Protein AF-A0A6C0L0V9-F1 (afdb_monomer)

Mean predicted aligned error: 5.87 Å

Structure (mmCIF, N/CA/C/O backbone):
data_AF-A0A6C0L0V9-F1
#
_entry.id   AF-A0A6C0L0V9-F1
#
loop_
_atom_site.group_PDB
_atom_site.id
_atom_site.type_symbol
_atom_site.label_atom_id
_atom_site.label_alt_id
_atom_site.label_comp_id
_atom_site.label_asym_id
_atom_site.label_entity_id
_atom_site.label_seq_id
_atom_site.pdbx_PDB_ins_code
_atom_site.Cartn_x
_atom_site.Cartn_y
_atom_site.Cartn_z
_atom_site.occupancy
_atom_site.B_iso_or_equiv
_atom_site.auth_seq_id
_atom_site.auth_comp_id
_atom_site.auth_asym_id
_atom_site.auth_atom_id
_atom_site.pdbx_PDB_model_num
ATOM 1 N N . MET A 1 1 ? 9.693 -17.786 24.148 1.00 41.44 1 MET A N 1
ATOM 2 C CA . MET A 1 1 ? 8.301 -17.367 23.871 1.00 41.44 1 MET A CA 1
ATOM 3 C C . MET A 1 1 ? 7.994 -17.674 22.416 1.00 41.44 1 MET A C 1
ATOM 5 O O . MET A 1 1 ? 8.894 -17.530 21.600 1.00 41.44 1 MET A O 1
ATOM 9 N N . LYS A 1 2 ? 6.782 -18.143 22.099 1.00 29.47 2 LYS A N 1
ATOM 10 C CA . LYS A 1 2 ? 6.298 -18.237 20.714 1.00 29.47 2 LYS A CA 1
ATOM 11 C C . LYS A 1 2 ? 5.488 -16.976 20.431 1.00 29.47 2 LYS A C 1
ATOM 13 O O . LYS A 1 2 ? 4.457 -16.790 21.069 1.00 29.47 2 LYS A O 1
ATOM 18 N N . ASN A 1 3 ? 5.962 -16.148 19.508 1.00 42.59 3 ASN A N 1
ATOM 19 C CA . ASN A 1 3 ? 5.196 -15.027 18.977 1.00 42.59 3 ASN A CA 1
ATOM 20 C C . ASN A 1 3 ? 4.555 -15.515 17.680 1.00 42.59 3 ASN A C 1
ATOM 22 O O . ASN A 1 3 ? 5.266 -15.854 16.737 1.00 42.59 3 ASN A O 1
ATOM 26 N N . ASN A 1 4 ? 3.230 -15.620 17.667 1.00 42.66 4 ASN A N 1
ATOM 27 C CA . ASN A 1 4 ? 2.479 -15.904 16.452 1.00 42.66 4 ASN A CA 1
ATOM 28 C C . ASN A 1 4 ? 1.961 -14.559 15.937 1.00 42.66 4 ASN A C 1
ATOM 30 O O . ASN A 1 4 ? 1.259 -13.867 16.673 1.00 42.66 4 ASN A O 1
ATOM 34 N N . PHE A 1 5 ? 2.340 -14.192 14.716 1.00 45.75 5 PHE A N 1
ATOM 35 C CA . PHE A 1 5 ? 1.854 -12.996 14.034 1.00 45.75 5 PHE A CA 1
ATOM 36 C C . PHE A 1 5 ? 0.732 -13.408 13.087 1.00 45.75 5 PHE A C 1
ATOM 38 O O . PHE A 1 5 ? 0.890 -14.358 12.320 1.00 45.75 5 PHE A O 1
ATOM 45 N N . TYR A 1 6 ? -0.397 -12.715 13.177 1.00 46.47 6 TYR A N 1
ATOM 46 C CA . TYR A 1 6 ? -1.534 -12.890 12.286 1.00 46.47 6 TYR A CA 1
ATOM 47 C C . TYR A 1 6 ? -1.756 -11.550 11.599 1.00 46.47 6 TYR A C 1
ATOM 49 O O . TYR A 1 6 ? -1.976 -10.550 12.278 1.00 46.47 6 TYR A O 1
ATOM 57 N N . ASP A 1 7 ? -1.629 -11.545 10.279 1.00 58.44 7 ASP A N 1
ATOM 58 C CA . ASP A 1 7 ? -1.929 -10.394 9.439 1.00 58.44 7 ASP A CA 1
ATOM 59 C C . ASP A 1 7 ? -3.325 -10.622 8.853 1.00 58.44 7 ASP A C 1
ATOM 61 O O . ASP A 1 7 ? -3.561 -11.636 8.186 1.00 58.44 7 ASP A O 1
ATOM 65 N N . GLU A 1 8 ? -4.280 -9.759 9.193 1.00 63.03 8 GLU A N 1
ATOM 66 C CA . GLU A 1 8 ? -5.657 -9.893 8.724 1.00 63.03 8 GLU A CA 1
ATOM 67 C C . GLU A 1 8 ? -5.899 -8.904 7.591 1.00 63.03 8 GLU A C 1
ATOM 69 O O . GLU A 1 8 ? -6.060 -7.699 7.783 1.00 63.03 8 GLU A O 1
ATOM 74 N N . LYS A 1 9 ? -5.942 -9.460 6.382 1.00 84.12 9 LYS A N 1
ATOM 75 C CA . LYS A 1 9 ? -6.461 -8.788 5.197 1.00 84.12 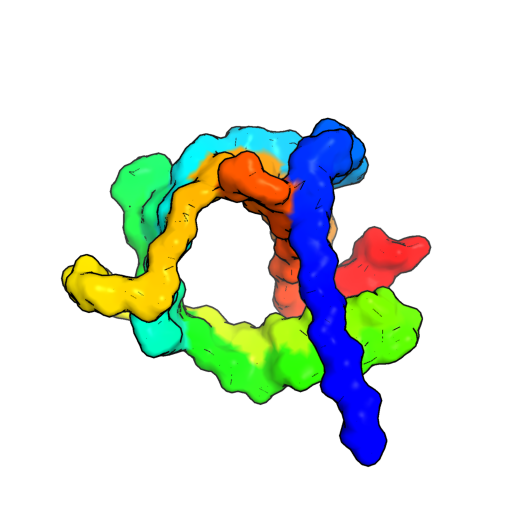9 LYS A CA 1
ATOM 76 C C . LYS A 1 9 ? -7.881 -8.284 5.470 1.00 84.12 9 LYS A C 1
ATOM 78 O O . LYS A 1 9 ? -8.729 -9.034 5.952 1.00 84.12 9 LYS A O 1
ATOM 83 N N . ILE A 1 10 ? -8.156 -7.030 5.123 1.00 90.25 10 ILE A N 1
ATOM 84 C CA . ILE A 1 10 ? -9.478 -6.437 5.329 1.00 90.25 10 ILE A CA 1
ATOM 85 C C . ILE A 1 10 ? -10.441 -7.007 4.282 1.00 90.25 10 ILE A C 1
ATOM 87 O O . ILE A 1 10 ? -10.126 -7.063 3.094 1.00 90.25 10 ILE A O 1
ATOM 91 N N . SER A 1 11 ? -11.635 -7.410 4.710 1.00 92.44 11 SER A N 1
ATOM 92 C CA . SER A 1 11 ? -12.667 -7.914 3.801 1.00 92.44 11 SER A CA 1
ATOM 93 C C . SER A 1 11 ? -13.232 -6.811 2.891 1.00 92.44 11 SER A C 1
ATOM 95 O O . SER A 1 11 ? -13.402 -5.661 3.302 1.00 92.44 11 SER A O 1
ATOM 97 N N . LEU A 1 12 ? -13.553 -7.178 1.645 1.00 93.88 12 LEU A N 1
ATOM 98 C CA . LEU A 1 12 ? -14.038 -6.267 0.598 1.00 93.88 12 LEU A CA 1
ATOM 99 C C . LEU A 1 12 ? -15.327 -5.517 0.983 1.00 93.88 12 LEU A C 1
ATOM 101 O O . LEU A 1 12 ? -15.541 -4.386 0.550 1.00 93.88 12 LEU A O 1
ATOM 105 N N . ASP A 1 13 ? -16.173 -6.104 1.831 1.00 95.19 13 ASP A N 1
ATOM 106 C CA . ASP A 1 13 ? -17.407 -5.480 2.328 1.00 95.19 13 ASP A CA 1
ATOM 107 C C . ASP A 1 13 ? -17.157 -4.230 3.193 1.00 95.19 13 ASP A C 1
ATOM 109 O O . ASP A 1 13 ? -18.046 -3.389 3.339 1.00 95.19 13 ASP A O 1
ATOM 113 N N . GLN A 1 14 ? -15.941 -4.051 3.719 1.00 95.50 14 GLN A N 1
ATOM 114 C CA . GLN A 1 14 ? -15.574 -2.873 4.508 1.00 95.50 14 GLN A CA 1
ATOM 115 C C . GLN A 1 14 ? -15.163 -1.664 3.658 1.00 95.50 14 GLN A C 1
ATOM 117 O O . GLN A 1 14 ? -14.931 -0.583 4.204 1.00 95.50 14 GLN A O 1
ATOM 122 N N . LYS A 1 15 ? -15.096 -1.801 2.331 1.00 96.06 15 LYS A N 1
ATOM 123 C CA . LYS A 1 15 ? -14.627 -0.752 1.416 1.00 96.06 15 LYS A CA 1
ATOM 124 C C . LYS A 1 15 ? -15.330 0.592 1.618 1.00 96.06 15 LYS A C 1
ATOM 126 O O . LYS A 1 15 ? -14.678 1.601 1.881 1.00 96.06 15 LYS A O 1
ATOM 131 N N . GLU A 1 16 ? -16.660 0.605 1.546 1.00 97.19 16 GLU A N 1
ATOM 132 C CA . GLU A 1 16 ? -17.450 1.844 1.626 1.00 97.19 16 GLU A CA 1
ATOM 133 C C . GLU A 1 16 ? -17.338 2.531 2.991 1.00 97.19 16 GLU A C 1
ATOM 135 O O . GLU A 1 16 ? -17.364 3.762 3.080 1.00 97.19 16 GLU A O 1
ATOM 140 N N . LYS A 1 17 ? -17.140 1.746 4.060 1.00 96.69 17 LYS A N 1
ATOM 141 C CA . LYS A 1 17 ? -16.872 2.273 5.402 1.00 96.69 17 LYS A CA 1
ATOM 142 C C . LYS A 1 17 ? -15.602 3.125 5.390 1.00 96.69 17 LYS A C 1
ATOM 144 O O . LYS A 1 17 ? -15.639 4.251 5.875 1.00 96.69 17 LYS A O 1
ATOM 149 N N . TYR A 1 18 ?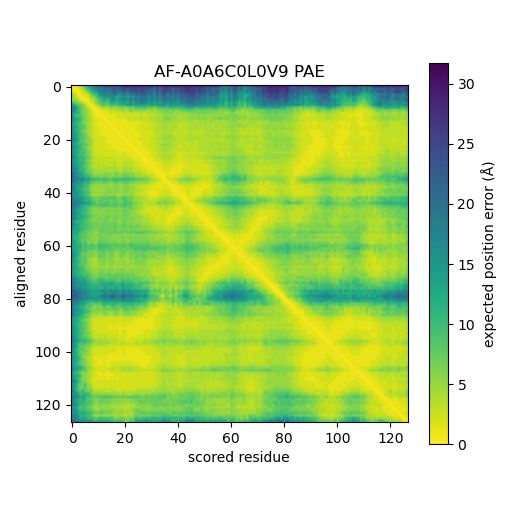 -14.506 2.619 4.824 1.00 95.75 18 TYR A N 1
ATOM 150 C CA . TYR A 1 18 ? -13.231 3.342 4.770 1.00 95.75 18 TYR A CA 1
ATOM 151 C C . TYR A 1 18 ? -13.260 4.536 3.815 1.00 95.75 18 TYR A C 1
ATOM 153 O O . TYR A 1 18 ? -12.761 5.606 4.168 1.00 95.75 18 TYR A O 1
ATOM 161 N N . ILE A 1 19 ? -13.890 4.384 2.644 1.00 97.56 19 ILE A N 1
ATOM 162 C CA . ILE A 1 19 ? -14.077 5.488 1.691 1.00 97.56 19 ILE A CA 1
ATOM 163 C C . ILE A 1 19 ? -14.809 6.648 2.363 1.00 97.56 19 ILE A C 1
ATOM 165 O O . ILE A 1 19 ? -14.361 7.790 2.274 1.00 97.56 19 ILE A O 1
ATOM 169 N N . THR A 1 20 ? -15.897 6.353 3.073 1.00 97.62 20 THR A N 1
ATOM 170 C CA . THR A 1 20 ? -16.693 7.374 3.759 1.00 97.62 20 THR A CA 1
ATOM 171 C C . THR A 1 20 ? -15.935 7.983 4.935 1.00 97.62 20 THR A C 1
ATOM 173 O O . THR A 1 20 ? -15.902 9.205 5.063 1.00 97.62 20 THR A O 1
ATOM 176 N N . LEU A 1 21 ? -15.305 7.151 5.773 1.00 95.81 21 LEU A N 1
ATOM 177 C CA . LEU A 1 21 ? -14.611 7.588 6.988 1.00 95.81 21 LEU A CA 1
ATOM 178 C C . LEU A 1 21 ? -13.490 8.593 6.691 1.00 95.81 21 LEU A C 1
ATOM 180 O O . LEU A 1 21 ? -13.353 9.577 7.412 1.00 95.81 21 LEU A O 1
ATOM 184 N N . TYR A 1 22 ? -12.721 8.363 5.626 1.00 96.19 22 TYR A N 1
ATOM 185 C CA . TYR A 1 22 ? -11.554 9.183 5.285 1.00 96.19 22 TYR A CA 1
ATOM 186 C C . TYR A 1 22 ? -11.753 10.065 4.045 1.00 96.19 22 TYR A C 1
ATOM 188 O O . TYR A 1 22 ? -10.809 10.706 3.581 1.00 96.19 22 TYR A O 1
ATOM 196 N N . GLY A 1 23 ? -12.965 10.106 3.481 1.00 97.31 23 GLY A N 1
ATOM 197 C CA . GLY A 1 23 ? -13.257 10.859 2.259 1.00 97.31 23 GLY A CA 1
ATOM 198 C C . GLY A 1 23 ? -12.369 10.449 1.078 1.00 97.31 23 GLY A C 1
ATOM 199 O O . GLY A 1 23 ? -11.888 11.311 0.341 1.00 97.31 23 GLY A O 1
ATOM 200 N N . LEU A 1 24 ? -12.092 9.149 0.931 1.00 97.94 24 LEU A N 1
ATOM 201 C CA . LEU A 1 24 ? -11.128 8.651 -0.053 1.00 97.94 24 LEU A CA 1
ATOM 202 C C . LEU A 1 24 ? -11.641 8.830 -1.481 1.00 97.94 24 LEU A C 1
ATOM 204 O O . LEU A 1 24 ? -12.798 8.552 -1.793 1.00 97.94 24 LEU A O 1
ATOM 208 N N . GLN A 1 25 ? -10.747 9.239 -2.377 1.00 97.94 25 GLN A N 1
ATOM 209 C CA . GLN A 1 25 ? -11.063 9.400 -3.792 1.00 97.94 25 GLN A CA 1
ATOM 210 C C . GLN A 1 25 ? -10.418 8.297 -4.616 1.00 97.94 25 GLN A C 1
ATOM 212 O O . GLN A 1 25 ? -9.238 8.005 -4.439 1.00 97.94 25 GLN A O 1
ATOM 217 N N . ASN A 1 26 ? -11.167 7.742 -5.568 1.00 96.75 26 ASN A N 1
ATOM 218 C CA . ASN A 1 26 ? -10.631 6.792 -6.538 1.00 96.75 26 ASN A CA 1
ATOM 219 C C . ASN A 1 26 ? -9.515 7.458 -7.369 1.00 96.75 26 ASN A C 1
ATOM 221 O O . ASN A 1 26 ? -9.713 8.527 -7.952 1.00 96.75 26 ASN A O 1
ATOM 225 N N . LYS A 1 27 ? -8.343 6.821 -7.407 1.00 95.50 27 LYS A N 1
ATOM 226 C CA . LYS A 1 27 ? -7.140 7.267 -8.123 1.00 95.50 27 LYS A CA 1
ATOM 227 C C . LYS A 1 27 ? -6.762 6.371 -9.311 1.00 95.50 27 LYS A C 1
ATOM 229 O O . LYS A 1 27 ? -5.690 6.545 -9.887 1.00 95.50 27 LYS A O 1
ATOM 234 N N . GLY A 1 28 ? -7.642 5.445 -9.679 1.00 95.06 28 GLY A N 1
ATOM 235 C CA . GLY A 1 28 ? -7.438 4.462 -10.736 1.00 95.06 28 GLY A CA 1
ATOM 236 C C . GLY A 1 28 ? -6.596 3.262 -10.304 1.00 95.06 28 GLY A C 1
ATOM 237 O O . GLY A 1 28 ? -6.201 3.120 -9.144 1.00 95.06 28 GLY A O 1
ATOM 238 N N . THR A 1 29 ? -6.342 2.391 -11.271 1.00 95.75 29 THR A N 1
ATOM 239 C CA . THR A 1 29 ? -5.503 1.210 -11.099 1.00 95.75 29 THR A CA 1
ATOM 240 C C . THR A 1 29 ? -4.040 1.608 -10.942 1.00 95.75 29 THR A C 1
ATOM 242 O O . THR A 1 29 ? -3.520 2.430 -11.708 1.00 95.75 29 THR A O 1
ATOM 245 N N . ILE A 1 30 ? -3.366 0.990 -9.978 1.00 95.50 30 ILE A N 1
ATOM 246 C CA . ILE A 1 30 ? -1.918 1.061 -9.818 1.00 95.50 30 ILE A CA 1
ATOM 247 C C . ILE A 1 30 ? -1.312 -0.330 -9.963 1.00 95.50 30 ILE A C 1
ATOM 249 O O . ILE A 1 30 ? -1.955 -1.336 -9.663 1.00 95.50 30 ILE A O 1
ATOM 253 N N . LYS A 1 31 ? -0.063 -0.368 -10.422 1.00 93.94 31 LYS A N 1
ATOM 254 C CA . LYS A 1 31 ? 0.766 -1.573 -10.387 1.00 93.94 31 LYS A CA 1
ATOM 255 C C . LYS A 1 31 ? 1.956 -1.339 -9.489 1.00 93.94 31 LYS A C 1
ATOM 257 O O . LYS A 1 31 ? 2.618 -0.305 -9.608 1.00 93.94 31 LYS A O 1
ATOM 262 N N . GLU A 1 32 ? 2.218 -2.303 -8.631 1.00 92.75 32 GLU A N 1
ATOM 263 C CA . GLU A 1 32 ? 3.295 -2.289 -7.658 1.00 92.75 32 GLU A CA 1
ATOM 264 C C . GLU A 1 32 ? 4.232 -3.457 -7.956 1.00 92.75 32 GLU A C 1
ATOM 266 O O . GLU A 1 32 ? 3.794 -4.588 -8.168 1.00 92.75 32 GLU A O 1
ATOM 271 N N . TYR A 1 33 ? 5.526 -3.159 -8.006 1.00 91.44 33 TYR A N 1
ATOM 272 C CA . TYR A 1 33 ? 6.579 -4.128 -8.269 1.00 91.44 33 TYR A CA 1
ATOM 273 C C . TYR A 1 33 ? 7.685 -3.956 -7.241 1.00 91.44 33 TYR A C 1
ATOM 275 O O . TYR A 1 33 ? 8.128 -2.829 -6.994 1.00 91.44 33 TYR A O 1
ATOM 283 N N . TRP A 1 34 ? 8.186 -5.067 -6.716 1.00 90.31 34 TRP A N 1
ATOM 284 C CA . TRP A 1 34 ? 9.382 -5.077 -5.881 1.00 90.31 34 TRP A CA 1
ATOM 285 C C . TRP A 1 34 ? 10.488 -5.896 -6.529 1.00 90.31 34 TRP A C 1
ATOM 287 O O . TRP A 1 34 ? 10.238 -6.975 -7.064 1.00 90.31 34 TRP A O 1
ATOM 297 N N . ILE A 1 35 ? 11.713 -5.376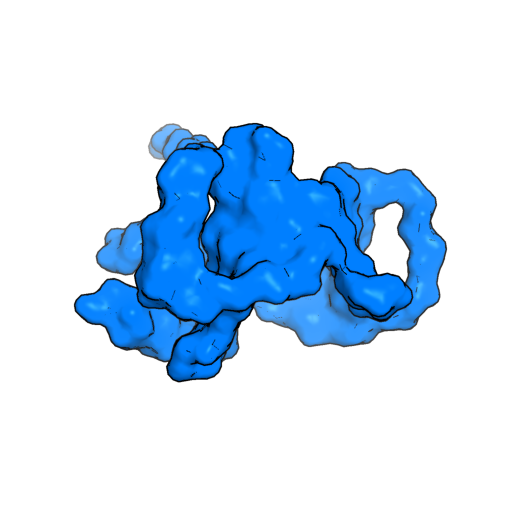 -6.475 1.00 88.44 35 ILE A N 1
ATOM 298 C CA . ILE A 1 35 ? 12.929 -6.125 -6.792 1.00 88.44 35 ILE A CA 1
ATOM 299 C C . ILE A 1 35 ? 14.055 -5.669 -5.862 1.00 88.44 35 ILE A C 1
ATOM 301 O O . ILE A 1 35 ? 14.493 -4.513 -5.903 1.00 88.44 35 ILE A O 1
ATOM 305 N N . ASN A 1 36 ? 14.535 -6.565 -5.002 1.00 84.69 36 ASN A N 1
ATOM 306 C CA . ASN A 1 36 ? 15.378 -6.213 -3.860 1.00 84.69 36 ASN A CA 1
ATOM 307 C C . ASN A 1 36 ? 14.751 -5.042 -3.065 1.00 84.69 36 ASN A C 1
ATOM 309 O O . ASN A 1 36 ? 13.586 -5.079 -2.687 1.00 84.69 36 ASN A O 1
ATOM 313 N N . ASN A 1 37 ? 15.508 -3.961 -2.879 1.00 87.00 37 ASN A N 1
ATOM 314 C CA . ASN A 1 37 ? 15.083 -2.756 -2.171 1.00 87.00 37 ASN A CA 1
ATOM 315 C C . ASN A 1 37 ? 14.484 -1.689 -3.103 1.00 87.00 37 ASN A C 1
ATOM 317 O O . ASN A 1 37 ? 14.331 -0.535 -2.702 1.00 87.00 37 ASN A O 1
ATOM 321 N N . VAL A 1 38 ? 14.199 -2.027 -4.364 1.00 88.50 38 VAL A N 1
ATOM 322 C CA . VAL A 1 38 ? 13.575 -1.098 -5.310 1.00 88.50 38 VAL A CA 1
ATOM 323 C C . VAL A 1 38 ? 12.081 -1.364 -5.373 1.00 88.50 38 VAL A C 1
ATOM 325 O O . VAL A 1 38 ? 11.646 -2.448 -5.759 1.00 88.50 38 VAL A O 1
ATOM 328 N N . PHE A 1 39 ? 11.316 -0.321 -5.086 1.00 91.31 39 PHE A N 1
ATOM 329 C CA . PHE A 1 39 ? 9.886 -0.258 -5.305 1.00 91.31 39 PHE A CA 1
ATOM 330 C C . PHE A 1 39 ? 9.580 0.527 -6.581 1.00 91.31 39 PHE A C 1
ATOM 332 O O . PHE A 1 39 ? 10.019 1.669 -6.750 1.00 91.31 39 PHE A O 1
ATOM 339 N N . LEU A 1 40 ? 8.824 -0.088 -7.486 1.00 90.69 40 LEU A N 1
ATOM 340 C CA . LEU A 1 40 ? 8.296 0.5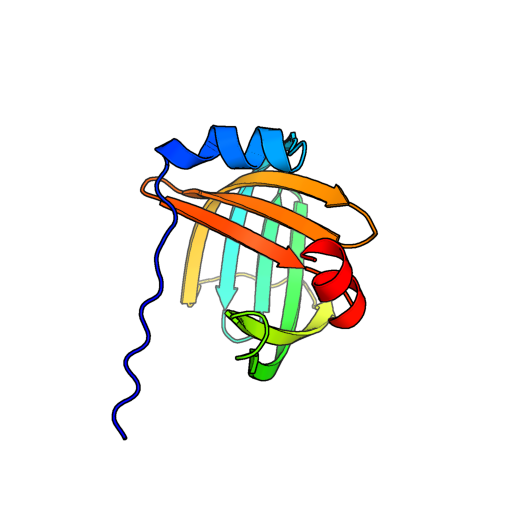58 -8.679 1.00 90.69 40 LEU A CA 1
ATOM 341 C C . LEU A 1 40 ? 6.778 0.661 -8.574 1.00 90.69 40 LEU A C 1
ATOM 343 O O . LEU A 1 40 ? 6.078 -0.343 -8.461 1.00 90.69 40 LEU A O 1
ATOM 347 N N . THR A 1 41 ? 6.270 1.882 -8.714 1.00 91.75 41 THR A N 1
ATOM 348 C CA . THR A 1 41 ? 4.838 2.139 -8.881 1.00 91.75 41 THR A CA 1
ATOM 349 C C . THR A 1 41 ? 4.553 2.629 -10.292 1.00 91.75 41 THR A C 1
ATOM 351 O O . THR A 1 41 ? 5.181 3.578 -10.777 1.00 91.75 41 THR A O 1
ATOM 354 N N . ILE A 1 42 ? 3.568 2.018 -10.949 1.00 91.06 42 ILE A N 1
ATOM 355 C CA . ILE A 1 42 ? 3.011 2.502 -12.212 1.00 91.06 42 ILE A CA 1
ATOM 356 C C . ILE A 1 42 ? 1.607 3.037 -11.957 1.00 91.06 42 ILE A C 1
ATOM 358 O O . ILE A 1 42 ? 0.717 2.290 -11.556 1.00 91.06 42 ILE A O 1
ATOM 362 N N . ARG A 1 43 ? 1.401 4.328 -12.224 1.00 89.75 43 ARG A N 1
ATOM 363 C CA . ARG A 1 43 ? 0.109 5.010 -12.072 1.00 89.75 43 ARG A CA 1
ATOM 364 C C . ARG A 1 43 ? -0.081 6.001 -13.210 1.00 89.75 43 ARG A C 1
ATOM 366 O O . ARG A 1 43 ? 0.809 6.802 -13.482 1.00 89.75 43 ARG A O 1
ATOM 373 N N . GLU A 1 44 ? -1.227 5.939 -13.889 1.00 87.94 44 GLU A N 1
ATOM 374 C CA . GLU A 1 44 ? -1.560 6.839 -15.011 1.00 87.94 44 GLU A CA 1
ATOM 375 C C . GLU A 1 44 ? -0.456 6.896 -16.095 1.00 87.94 44 GLU A C 1
ATOM 377 O O . GLU A 1 44 ? -0.133 7.948 -16.643 1.00 87.94 44 GLU A O 1
ATOM 382 N N . GLY A 1 45 ? 0.195 5.758 -16.365 1.00 84.25 45 GLY A N 1
ATOM 383 C CA . GLY A 1 45 ? 1.305 5.658 -17.321 1.00 84.25 45 GLY A CA 1
ATOM 384 C C . GLY A 1 45 ? 2.644 6.233 -16.837 1.00 84.25 45 GLY A C 1
ATOM 385 O O . GLY A 1 45 ? 3.656 6.061 -17.518 1.00 84.25 45 GLY A O 1
ATOM 386 N N . LYS A 1 46 ? 2.692 6.865 -15.658 1.00 88.62 46 LYS A N 1
ATOM 387 C CA . LYS A 1 46 ? 3.935 7.300 -15.012 1.00 88.62 46 LYS A CA 1
ATOM 388 C C . LYS A 1 46 ? 4.542 6.147 -14.229 1.00 88.62 46 LYS A C 1
ATOM 390 O O . LYS A 1 46 ? 3.828 5.405 -13.561 1.00 88.62 46 LYS A O 1
ATOM 395 N N . ARG A 1 47 ? 5.865 6.027 -14.308 1.00 89.94 47 ARG A N 1
ATOM 396 C CA . ARG A 1 47 ? 6.663 5.051 -13.562 1.00 89.94 47 ARG A CA 1
ATOM 397 C C . ARG A 1 47 ? 7.491 5.796 -12.527 1.00 89.94 47 ARG A C 1
ATOM 399 O O . ARG A 1 47 ? 8.216 6.721 -12.892 1.00 89.94 47 ARG A O 1
ATOM 406 N N . ILE A 1 48 ? 7.363 5.407 -11.268 1.00 90.69 48 ILE A N 1
ATOM 407 C CA . ILE A 1 48 ? 8.100 5.980 -10.142 1.00 90.69 48 ILE A CA 1
ATOM 408 C C . ILE A 1 48 ? 8.995 4.880 -9.585 1.00 90.69 48 ILE A C 1
ATOM 410 O O . ILE A 1 48 ? 8.498 3.799 -9.294 1.00 90.69 48 ILE A O 1
ATOM 414 N N . PHE A 1 49 ? 10.293 5.158 -9.474 1.00 91.19 49 PHE A N 1
ATOM 415 C CA . PHE A 1 49 ? 11.299 4.215 -8.993 1.00 91.19 49 PHE A CA 1
ATOM 416 C C . PHE A 1 49 ? 11.904 4.743 -7.692 1.00 91.19 49 PHE A C 1
ATOM 418 O O . PHE A 1 49 ? 12.487 5.832 -7.662 1.00 91.19 49 PHE A O 1
ATOM 425 N N . GLU A 1 50 ? 11.759 3.966 -6.627 1.00 93.19 50 GLU A N 1
ATOM 426 C CA . GLU A 1 50 ? 12.173 4.328 -5.276 1.00 93.19 50 GLU A CA 1
ATOM 427 C C . GLU A 1 50 ? 13.069 3.237 -4.702 1.00 93.19 50 GLU A C 1
ATOM 429 O O . GLU A 1 50 ? 12.703 2.067 -4.697 1.00 93.19 50 GLU A O 1
ATOM 434 N N . TYR A 1 51 ? 14.236 3.612 -4.186 1.00 92.38 51 TYR A N 1
ATOM 435 C CA . TYR A 1 51 ? 15.011 2.747 -3.308 1.00 92.38 51 TYR A CA 1
ATOM 436 C C . TYR A 1 51 ? 14.519 2.948 -1.877 1.00 92.38 51 TYR A C 1
ATOM 438 O O . TYR A 1 51 ? 14.511 4.082 -1.385 1.00 92.38 51 TYR A O 1
ATOM 446 N N . ARG A 1 52 ? 14.110 1.860 -1.228 1.00 91.94 52 ARG A N 1
ATOM 447 C CA . ARG A 1 52 ? 13.606 1.850 0.144 1.00 91.94 52 ARG A CA 1
ATOM 448 C C . ARG A 1 52 ? 14.567 1.081 1.036 1.00 91.94 52 ARG A C 1
ATOM 450 O O . ARG A 1 52 ? 14.897 -0.068 0.759 1.00 91.94 52 ARG A O 1
ATOM 457 N N . ILE A 1 53 ? 15.062 1.742 2.076 1.00 91.81 53 ILE A N 1
ATOM 458 C CA . ILE A 1 53 ? 15.975 1.141 3.050 1.00 91.81 53 ILE A CA 1
ATOM 459 C C . ILE A 1 53 ? 15.255 1.076 4.382 1.00 91.81 53 ILE A C 1
ATOM 461 O O . ILE A 1 53 ? 14.959 2.114 4.974 1.00 91.81 53 ILE A O 1
ATOM 465 N N . ASP A 1 54 ? 15.007 -0.143 4.844 1.00 90.69 54 ASP A N 1
ATOM 466 C CA . ASP A 1 54 ? 14.435 -0.382 6.160 1.00 90.69 54 ASP A CA 1
ATOM 467 C C . ASP A 1 54 ? 15.373 0.143 7.246 1.00 90.69 54 ASP A C 1
ATOM 469 O O . ASP A 1 54 ? 16.574 -0.145 7.253 1.00 90.69 54 ASP A O 1
ATOM 473 N N . LYS A 1 55 ? 14.808 0.913 8.174 1.00 92.50 55 LYS A N 1
ATOM 474 C CA . LYS A 1 55 ? 15.491 1.347 9.391 1.00 92.50 55 LYS A CA 1
ATOM 475 C C . LYS A 1 55 ? 15.113 0.458 10.556 1.00 92.50 55 LYS A C 1
ATOM 477 O O . LYS A 1 55 ? 15.981 -0.146 11.179 1.00 92.50 55 LYS A O 1
ATOM 482 N N . GLU A 1 56 ? 13.818 0.394 10.842 1.00 92.38 56 GLU A N 1
ATOM 483 C CA . GLU A 1 56 ? 13.294 -0.316 11.998 1.00 92.38 56 GLU A CA 1
ATOM 484 C C . GLU A 1 56 ? 11.870 -0.806 11.733 1.00 92.38 56 GLU A C 1
ATOM 486 O O . GLU A 1 56 ? 11.080 -0.151 11.052 1.00 92.38 56 GLU A O 1
ATOM 491 N N . VAL A 1 57 ? 11.541 -1.968 12.294 1.00 91.50 57 VAL A N 1
ATOM 492 C CA . VAL A 1 57 ? 10.178 -2.498 12.343 1.00 91.50 57 VAL A CA 1
ATOM 493 C C . VAL A 1 57 ? 9.890 -2.875 13.785 1.00 91.50 57 VAL A C 1
ATOM 495 O O . VAL A 1 57 ? 10.581 -3.720 14.359 1.00 91.50 57 VAL A O 1
ATOM 498 N N . TYR A 1 58 ? 8.874 -2.260 14.379 1.00 90.00 58 TYR A N 1
ATOM 499 C CA . TYR A 1 58 ? 8.502 -2.515 15.766 1.00 90.00 58 TYR A CA 1
ATOM 500 C C . TYR A 1 58 ? 6.995 -2.433 15.973 1.00 90.00 58 TYR A C 1
ATOM 502 O O . TYR A 1 58 ? 6.266 -1.753 15.256 1.00 90.00 58 TYR A O 1
ATOM 510 N N . TYR A 1 59 ? 6.519 -3.147 16.989 1.00 87.25 59 TYR A N 1
ATOM 511 C CA . TYR A 1 59 ? 5.128 -3.089 17.413 1.00 87.25 59 TYR A CA 1
ATOM 512 C C . TYR A 1 59 ? 4.983 -2.093 18.565 1.00 87.25 59 TYR A C 1
ATOM 514 O O . TYR A 1 59 ? 5.541 -2.307 19.644 1.00 87.25 59 TYR A O 1
ATOM 522 N N . ASN A 1 60 ? 4.219 -1.022 18.352 1.00 83.25 60 ASN A N 1
ATOM 523 C CA . ASN A 1 60 ? 3.816 -0.121 19.422 1.00 83.25 60 ASN A CA 1
ATOM 524 C C . ASN A 1 60 ? 2.621 -0.745 20.154 1.00 83.25 60 ASN A C 1
ATOM 526 O O . ASN A 1 60 ? 1.490 -0.751 19.670 1.00 83.25 60 ASN A O 1
ATOM 530 N N . SER A 1 61 ? 2.888 -1.276 21.347 1.00 83.19 61 SER A N 1
ATOM 531 C CA . SER A 1 61 ? 1.883 -1.956 22.162 1.00 83.19 61 SER A CA 1
ATOM 532 C C . SER A 1 61 ? 0.846 -1.029 22.796 1.00 83.19 61 SER A C 1
ATOM 534 O O . SER A 1 61 ? -0.174 -1.534 23.249 1.00 83.19 61 SER A O 1
ATOM 536 N N . GLN A 1 62 ? 1.114 0.278 22.902 1.00 82.19 62 GLN A N 1
ATOM 537 C CA . GLN A 1 62 ? 0.157 1.240 23.464 1.00 82.19 62 GLN A CA 1
ATOM 538 C C . GLN A 1 62 ? -0.950 1.547 22.456 1.00 82.19 62 GLN A C 1
ATOM 540 O O . GLN A 1 62 ? -2.123 1.526 22.817 1.00 82.19 62 GLN A O 1
ATOM 545 N N . ASP A 1 63 ? -0.565 1.740 21.195 1.00 77.38 63 ASP A N 1
ATOM 546 C CA . ASP A 1 63 ? -1.486 2.093 20.109 1.00 77.38 63 ASP A CA 1
ATOM 547 C C . ASP A 1 63 ? -1.937 0.871 19.285 1.00 77.38 63 ASP A C 1
ATOM 549 O O . ASP A 1 63 ? -2.758 0.988 18.382 1.00 77.38 63 ASP A O 1
ATOM 553 N N . HIS A 1 64 ? -1.415 -0.319 19.602 1.00 81.50 64 HIS A N 1
ATOM 554 C CA . HIS A 1 64 ? -1.677 -1.583 18.907 1.00 81.50 64 HIS A CA 1
ATOM 555 C C . HIS A 1 64 ? -1.361 -1.573 17.401 1.00 81.50 64 HIS A C 1
ATOM 557 O O . HIS A 1 64 ? -2.033 -2.239 16.614 1.00 81.50 64 HIS A O 1
ATOM 563 N N . ILE A 1 65 ? -0.293 -0.880 17.006 1.00 82.94 65 ILE A N 1
ATOM 564 C CA . ILE A 1 65 ? 0.118 -0.712 15.604 1.00 82.94 65 ILE A CA 1
ATOM 565 C C . ILE A 1 65 ? 1.496 -1.320 15.334 1.00 82.94 65 ILE A C 1
ATOM 567 O O . ILE A 1 65 ? 2.401 -1.255 16.168 1.00 82.94 65 ILE A O 1
ATOM 571 N N . LEU A 1 66 ? 1.667 -1.888 14.140 1.00 86.81 66 LEU A N 1
ATOM 572 C CA . LEU A 1 66 ? 2.979 -2.225 13.597 1.00 86.81 66 LEU A CA 1
ATOM 573 C C . LEU A 1 66 ? 3.519 -1.001 12.852 1.00 86.81 66 LEU A C 1
ATOM 575 O O . LEU A 1 66 ? 2.883 -0.521 11.916 1.00 86.81 66 LEU A O 1
ATOM 579 N N . VAL A 1 67 ? 4.674 -0.498 13.275 1.00 88.56 67 VAL A N 1
ATOM 580 C CA . VAL A 1 67 ? 5.350 0.641 12.650 1.00 88.56 67 VAL A CA 1
ATOM 581 C C . VAL A 1 67 ? 6.523 0.120 11.834 1.00 88.56 67 VAL A C 1
ATOM 583 O O . VAL A 1 67 ? 7.337 -0.664 12.326 1.00 88.56 67 VAL A O 1
ATOM 586 N N . HIS A 1 68 ? 6.601 0.565 10.583 1.00 91.50 68 HIS A N 1
ATOM 587 C CA . HIS A 1 68 ? 7.708 0.288 9.677 1.00 91.50 68 HIS A CA 1
ATOM 588 C C . HIS A 1 68 ? 8.347 1.610 9.266 1.00 91.50 68 HIS A C 1
ATOM 590 O O . HIS A 1 68 ? 7.768 2.391 8.512 1.00 91.50 68 HIS A O 1
ATOM 596 N N . GLU A 1 69 ? 9.541 1.865 9.788 1.00 92.25 69 GLU A N 1
ATOM 597 C CA . GLU A 1 69 ? 10.336 3.040 9.460 1.00 92.25 69 GLU A CA 1
ATOM 598 C C . GLU A 1 69 ? 11.327 2.707 8.348 1.00 92.25 69 GLU A C 1
ATOM 600 O O . GLU A 1 69 ? 12.090 1.740 8.432 1.00 92.25 69 GLU A O 1
ATOM 605 N N . TYR A 1 70 ? 11.349 3.540 7.312 1.00 92.00 70 TYR A N 1
ATOM 606 C CA . TYR A 1 70 ? 12.239 3.377 6.172 1.00 92.00 70 TYR A CA 1
ATOM 607 C C . TYR A 1 70 ? 12.636 4.731 5.583 1.00 92.00 70 TYR A C 1
ATOM 609 O O . TYR A 1 70 ? 11.975 5.751 5.781 1.00 92.00 70 TYR A O 1
ATOM 617 N N . GLU A 1 71 ? 13.746 4.747 4.852 1.00 92.62 71 GLU A N 1
ATOM 618 C CA . GLU A 1 71 ? 14.150 5.880 4.021 1.00 92.62 71 GLU A CA 1
ATOM 619 C C . GLU A 1 71 ? 13.800 5.623 2.562 1.00 92.62 71 GLU A C 1
ATOM 621 O O . GLU A 1 71 ? 14.003 4.520 2.056 1.00 92.62 71 GLU A O 1
ATOM 626 N N . ILE A 1 72 ? 13.325 6.666 1.880 1.00 91.31 72 ILE A N 1
ATOM 627 C CA . ILE A 1 72 ? 13.083 6.657 0.437 1.00 91.31 72 ILE A CA 1
ATOM 628 C C . ILE A 1 72 ? 14.135 7.528 -0.244 1.00 91.31 72 ILE A C 1
ATOM 630 O O . ILE A 1 72 ? 14.372 8.669 0.153 1.00 91.31 72 ILE A O 1
ATOM 634 N N . SER A 1 73 ? 14.705 7.025 -1.334 1.00 92.75 73 SER A N 1
ATOM 635 C CA . SER A 1 73 ? 15.469 7.835 -2.284 1.00 92.75 73 SER A CA 1
ATOM 636 C C . SER A 1 73 ? 15.060 7.504 -3.717 1.00 92.75 73 SER A C 1
ATOM 638 O O . SER A 1 73 ? 14.703 6.368 -4.023 1.00 92.75 73 SER A O 1
ATOM 640 N N . GLN A 1 74 ? 15.082 8.493 -4.611 1.00 89.19 74 GLN A N 1
ATOM 641 C CA . GLN A 1 74 ? 14.824 8.233 -6.028 1.00 89.19 74 GLN A CA 1
ATOM 642 C C . GLN A 1 74 ? 15.988 7.464 -6.649 1.00 89.19 74 GLN A C 1
ATOM 644 O O . GLN A 1 74 ? 17.152 7.748 -6.357 1.00 89.19 74 GLN A O 1
ATOM 649 N N . CYS A 1 75 ? 15.682 6.532 -7.548 1.00 85.94 75 CYS A N 1
ATOM 650 C CA . CYS A 1 75 ? 16.698 5.809 -8.301 1.00 85.94 75 CYS A CA 1
ATOM 651 C C . CYS A 1 75 ? 16.475 5.909 -9.814 1.00 85.94 75 CYS A C 1
ATOM 653 O O . CYS A 1 75 ? 15.406 6.283 -10.301 1.00 85.94 75 CYS A O 1
ATOM 655 N N . ASN A 1 76 ? 17.537 5.619 -10.568 1.00 85.06 76 ASN A N 1
ATOM 656 C CA . ASN A 1 76 ? 17.477 5.644 -12.024 1.00 85.06 76 ASN A CA 1
ATOM 657 C C . ASN A 1 76 ? 16.524 4.550 -12.533 1.00 85.06 76 ASN A C 1
ATOM 659 O O . ASN A 1 76 ? 16.572 3.432 -12.017 1.00 85.06 76 ASN A O 1
ATOM 663 N N . PRO A 1 77 ? 15.721 4.821 -13.576 1.00 83.56 77 PRO A N 1
ATOM 664 C CA . PRO A 1 77 ? 14.907 3.794 -14.210 1.00 83.56 77 PRO A CA 1
ATOM 665 C C . PRO A 1 77 ? 15.768 2.634 -14.716 1.00 83.56 77 PRO A C 1
ATOM 667 O O . PRO A 1 77 ? 16.798 2.848 -15.357 1.00 83.56 77 PRO A O 1
ATOM 670 N N . PHE A 1 78 ? 15.312 1.406 -14.490 1.00 77.69 78 PHE A N 1
ATOM 671 C CA . PHE A 1 78 ? 15.902 0.206 -15.076 1.00 77.69 78 PHE A CA 1
ATOM 672 C C . PHE A 1 78 ? 14.812 -0.793 -15.463 1.00 77.69 78 PHE A C 1
ATOM 674 O O . PHE A 1 78 ? 13.640 -0.641 -15.108 1.00 77.69 78 PHE A O 1
ATOM 681 N N . ASN A 1 79 ? 15.193 -1.799 -16.246 1.00 75.31 79 ASN A N 1
ATOM 682 C CA . ASN A 1 79 ? 14.263 -2.827 -16.692 1.00 75.31 79 ASN A CA 1
ATOM 683 C C . ASN A 1 79 ? 13.958 -3.788 -15.542 1.00 75.31 79 ASN A C 1
ATOM 685 O O . ASN A 1 79 ? 14.850 -4.492 -15.076 1.00 75.31 79 ASN A O 1
ATOM 689 N N . PHE A 1 80 ? 12.692 -3.838 -15.133 1.00 75.06 80 PHE A N 1
ATOM 690 C CA . PHE A 1 80 ? 12.173 -4.877 -14.251 1.00 75.06 80 PHE A CA 1
ATOM 691 C C . PHE A 1 80 ? 11.970 -6.139 -15.086 1.00 75.06 80 PHE A C 1
ATOM 693 O O . PHE A 1 80 ? 11.021 -6.237 -15.863 1.00 75.06 80 PHE A O 1
ATOM 700 N N . TYR A 1 81 ? 12.916 -7.065 -14.981 1.00 75.50 81 TYR A N 1
ATOM 701 C CA . TYR A 1 81 ? 12.773 -8.423 -15.482 1.00 75.50 81 TYR A CA 1
ATOM 702 C C . TYR A 1 81 ? 12.661 -9.329 -14.261 1.00 75.50 81 TYR A C 1
ATOM 704 O O . TYR A 1 81 ? 13.554 -9.275 -13.423 1.00 75.50 81 TYR A O 1
ATOM 712 N N . ASP A 1 82 ? 11.585 -10.114 -14.179 1.00 79.25 82 ASP A N 1
ATOM 713 C CA . ASP A 1 82 ? 11.352 -11.084 -13.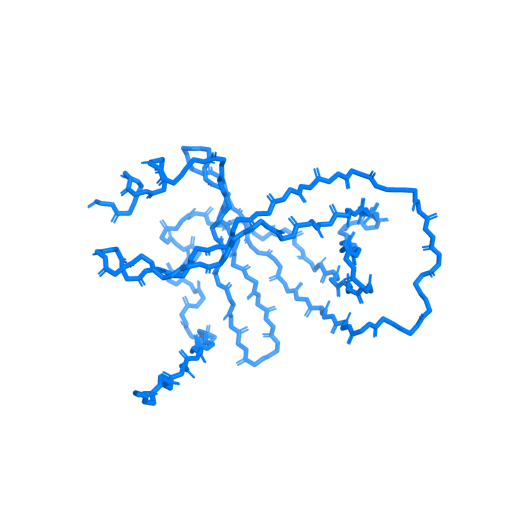098 1.00 79.25 82 ASP A CA 1
ATOM 714 C C . ASP A 1 82 ? 11.332 -10.441 -11.688 1.00 79.25 82 ASP A C 1
ATOM 716 O O . ASP A 1 82 ? 12.277 -10.601 -10.917 1.00 79.25 82 ASP A O 1
ATOM 720 N N . PRO A 1 83 ? 10.311 -9.616 -11.370 1.00 85.38 83 PRO A N 1
ATOM 721 C CA . PRO A 1 83 ? 10.206 -8.970 -10.063 1.00 85.38 83 PRO A CA 1
ATOM 722 C C . PRO A 1 83 ? 9.973 -10.000 -8.947 1.00 85.38 83 PRO A C 1
ATOM 724 O O . PRO A 1 83 ? 9.296 -11.004 -9.156 1.00 85.38 83 PRO A O 1
ATOM 727 N N . ASP A 1 84 ? 10.457 -9.706 -7.738 1.00 88.31 84 ASP A N 1
ATOM 728 C CA . ASP A 1 84 ? 10.228 -10.548 -6.555 1.00 88.31 84 ASP A CA 1
ATOM 729 C C . ASP A 1 84 ? 8.735 -10.619 -6.214 1.00 88.31 84 ASP A C 1
ATOM 731 O O . ASP A 1 84 ? 8.217 -11.662 -5.813 1.00 88.31 84 ASP A O 1
ATOM 735 N N . THR A 1 85 ? 8.034 -9.493 -6.383 1.00 87.94 85 THR A N 1
ATOM 736 C CA . THR A 1 85 ? 6.574 -9.430 -6.294 1.00 87.94 85 THR A CA 1
ATOM 737 C C . THR A 1 85 ? 6.001 -8.486 -7.345 1.00 87.94 85 THR A C 1
ATOM 739 O O . THR A 1 85 ? 6.602 -7.466 -7.692 1.0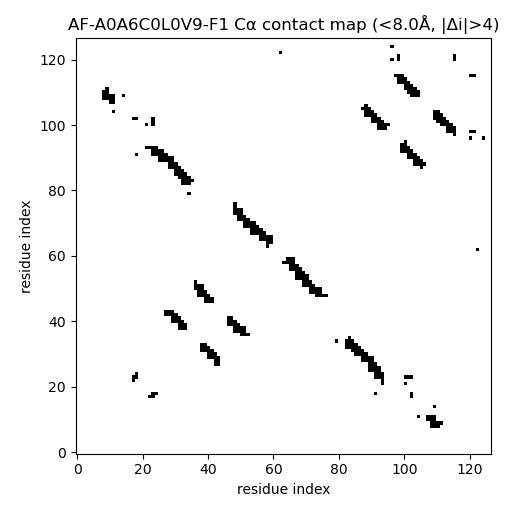0 87.94 85 THR A O 1
ATOM 742 N N . GLU A 1 86 ? 4.813 -8.830 -7.833 1.00 91.25 86 GLU A N 1
ATOM 743 C CA . GLU A 1 86 ? 3.988 -8.005 -8.710 1.00 91.25 86 GLU A CA 1
ATOM 744 C C . GLU A 1 86 ? 2.565 -7.995 -8.159 1.00 91.25 86 GLU A C 1
ATOM 746 O O . GLU A 1 86 ? 2.031 -9.025 -7.738 1.00 91.25 86 GLU A O 1
ATOM 751 N N . SER A 1 87 ? 1.943 -6.823 -8.135 1.00 91.56 87 SER A N 1
ATOM 752 C CA . SER A 1 87 ? 0.550 -6.680 -7.733 1.00 91.56 87 SER A CA 1
ATOM 753 C C . SER A 1 87 ? -0.130 -5.559 -8.511 1.00 91.56 87 SER A C 1
ATOM 755 O O . SER A 1 87 ? 0.482 -4.545 -8.846 1.00 91.56 87 SER A O 1
ATOM 757 N N . GLU A 1 88 ? -1.413 -5.745 -8.802 1.00 94.94 88 GLU A N 1
ATOM 758 C CA . GLU A 1 88 ? -2.287 -4.747 -9.414 1.00 94.94 88 GLU A CA 1
ATOM 759 C C . GLU A 1 88 ? -3.474 -4.529 -8.475 1.00 94.94 88 GLU A C 1
ATOM 761 O O . GLU A 1 88 ? -4.037 -5.492 -7.955 1.00 94.94 88 GLU A O 1
ATOM 766 N N . CYS A 1 89 ? -3.828 -3.273 -8.218 1.00 95.56 89 CYS A N 1
ATOM 767 C CA . CYS A 1 89 ? -4.952 -2.946 -7.348 1.00 95.56 89 CYS A CA 1
ATOM 768 C C . CYS A 1 89 ? -5.618 -1.631 -7.747 1.00 95.56 89 CYS A C 1
ATOM 770 O O . CYS A 1 89 ? -5.039 -0.773 -8.423 1.00 95.56 89 CYS A O 1
ATOM 772 N N . GLN A 1 90 ? -6.860 -1.465 -7.308 1.00 97.44 90 GLN A N 1
ATOM 773 C CA . GLN A 1 90 ? -7.585 -0.211 -7.410 1.00 97.44 90 GLN A CA 1
ATOM 774 C C . GLN A 1 90 ? -7.233 0.669 -6.200 1.00 97.44 90 GLN A C 1
ATOM 776 O O . GLN A 1 90 ? -7.444 0.280 -5.052 1.00 97.44 90 GLN A O 1
ATOM 781 N N . LEU A 1 91 ? -6.695 1.867 -6.451 1.00 96.88 91 LEU A N 1
ATOM 782 C CA . LEU A 1 91 ? -6.267 2.782 -5.392 1.00 96.88 91 LEU A CA 1
ATOM 783 C C . LEU A 1 91 ? -7.366 3.794 -5.051 1.00 96.88 91 LEU A C 1
ATOM 785 O O . LEU A 1 91 ? -7.926 4.448 -5.939 1.00 96.88 91 LEU A O 1
ATOM 789 N N . TYR A 1 92 ? -7.597 3.984 -3.756 1.00 97.56 92 TYR A N 1
ATOM 790 C CA . TYR A 1 92 ? -8.347 5.096 -3.185 1.00 97.56 92 TYR A CA 1
ATOM 791 C C . TYR A 1 92 ? -7.452 5.852 -2.206 1.00 97.56 92 TYR A C 1
ATOM 793 O O . TYR A 1 92 ? -6.759 5.242 -1.397 1.00 97.56 92 TYR A O 1
ATOM 801 N N . GLU A 1 93 ? -7.447 7.178 -2.278 1.00 97.50 93 GLU A N 1
ATOM 802 C CA . GLU A 1 93 ? -6.467 7.986 -1.552 1.00 97.50 93 GLU A CA 1
ATOM 803 C C . GLU A 1 93 ? -7.040 9.330 -1.117 1.00 97.50 93 GLU A C 1
ATOM 805 O O . GLU A 1 93 ? -7.785 9.974 -1.867 1.00 97.50 93 GLU A O 1
ATOM 810 N N . ASN A 1 94 ? -6.632 9.759 0.075 1.00 97.50 94 ASN A N 1
ATOM 811 C CA . ASN A 1 94 ? -6.771 11.124 0.560 1.00 97.50 94 ASN A CA 1
ATOM 812 C C . ASN A 1 94 ? -5.580 11.484 1.467 1.00 97.50 94 ASN A C 1
ATOM 814 O O . ASN A 1 94 ? -4.848 10.606 1.926 1.00 97.50 94 ASN A O 1
ATOM 818 N N . GLU A 1 95 ? -5.396 12.774 1.728 1.00 95.88 95 GLU A N 1
ATOM 819 C CA . GLU A 1 95 ? -4.432 13.276 2.704 1.00 95.88 95 GLU A CA 1
ATOM 820 C C . GLU A 1 95 ? -5.166 14.149 3.725 1.00 95.88 95 GLU A C 1
ATOM 822 O O . GLU A 1 95 ? -5.865 15.093 3.354 1.00 95.88 95 GLU A O 1
ATOM 827 N N . ILE A 1 96 ? -5.030 13.810 5.008 1.00 93.50 96 ILE A N 1
ATOM 828 C CA . ILE A 1 96 ? -5.647 14.528 6.129 1.00 93.50 96 ILE A CA 1
ATOM 829 C C . ILE A 1 96 ? -4.538 14.840 7.128 1.00 93.50 96 ILE A C 1
ATOM 831 O O . ILE A 1 96 ? -3.812 13.940 7.533 1.00 93.50 96 ILE A O 1
ATOM 835 N N . ASP A 1 97 ? -4.371 16.112 7.491 1.00 90.12 97 ASP A N 1
ATOM 836 C CA . ASP A 1 97 ? -3.371 16.561 8.470 1.00 90.12 97 ASP A CA 1
ATOM 837 C C . ASP A 1 97 ? -1.941 16.036 8.209 1.00 90.12 97 ASP A C 1
ATOM 839 O O . ASP A 1 97 ? -1.197 15.699 9.126 1.00 90.12 97 ASP A O 1
ATOM 843 N N . SER A 1 98 ? -1.524 16.011 6.935 1.00 90.50 98 SER A N 1
ATOM 844 C CA . SER A 1 98 ? -0.228 15.472 6.465 1.00 90.50 98 SER A CA 1
ATOM 845 C C . SER A 1 98 ? -0.044 13.956 6.643 1.00 90.50 98 SER A C 1
ATOM 847 O O . SER A 1 98 ? 1.080 13.452 6.562 1.00 90.50 98 SER A O 1
ATOM 849 N N . ILE A 1 99 ? -1.129 13.217 6.877 1.00 92.19 99 ILE A N 1
ATOM 850 C CA . ILE A 1 99 ? -1.158 11.755 6.856 1.00 92.19 99 ILE A CA 1
ATOM 851 C C . ILE A 1 99 ? -1.810 11.331 5.549 1.00 92.19 99 ILE A C 1
ATOM 853 O O . ILE A 1 99 ? -2.984 11.606 5.288 1.00 92.19 99 ILE A O 1
ATOM 857 N N . ARG A 1 100 ? -1.034 10.642 4.718 1.00 95.00 100 ARG A N 1
ATOM 858 C CA . ARG A 1 100 ? -1.532 10.031 3.492 1.00 95.00 100 ARG A CA 1
ATOM 859 C C . ARG A 1 100 ? -2.196 8.708 3.845 1.00 95.00 100 ARG A C 1
ATOM 861 O O . ARG A 1 100 ? -1.554 7.836 4.426 1.00 95.00 100 ARG A O 1
ATOM 868 N N . ILE A 1 101 ? -3.462 8.572 3.471 1.00 95.50 101 ILE A N 1
ATOM 869 C CA . ILE A 1 101 ? -4.283 7.391 3.733 1.00 95.50 101 ILE A CA 1
ATOM 870 C C . ILE A 1 101 ? -4.587 6.739 2.394 1.00 95.50 101 ILE A C 1
ATOM 872 O O . ILE A 1 101 ? -5.142 7.379 1.495 1.00 95.50 101 ILE A O 1
ATOM 876 N N . GLN A 1 102 ? -4.221 5.470 2.259 1.00 96.31 102 GLN A N 1
ATOM 877 C CA . GLN A 1 102 ? -4.428 4.700 1.042 1.00 96.31 102 GLN A CA 1
ATOM 878 C C . GLN A 1 102 ? -5.239 3.454 1.362 1.00 96.31 102 GLN A C 1
ATOM 880 O O . GLN A 1 102 ? -4.834 2.651 2.193 1.00 96.31 102 GLN A O 1
ATOM 885 N N . LEU A 1 103 ? -6.370 3.287 0.683 1.00 96.75 103 LEU A N 1
ATOM 886 C CA . LEU A 1 103 ? -7.090 2.022 0.631 1.00 96.75 103 LEU A CA 1
ATOM 887 C C . LEU A 1 103 ? -6.790 1.385 -0.726 1.00 96.75 103 LEU A C 1
ATOM 889 O O . LEU A 1 103 ? -7.117 1.960 -1.769 1.00 96.75 103 LEU A O 1
ATOM 893 N N . LYS A 1 104 ? -6.153 0.217 -0.710 1.00 96.19 104 LYS A N 1
ATOM 894 C CA . LYS A 1 104 ? -5.862 -0.571 -1.909 1.00 96.19 104 LYS A CA 1
ATOM 895 C C . LYS A 1 104 ? -6.837 -1.734 -1.968 1.00 96.19 104 LYS A C 1
ATOM 897 O O . LYS A 1 104 ? -6.949 -2.496 -1.012 1.00 96.19 104 LYS A O 1
ATOM 902 N N . GLU A 1 105 ? -7.550 -1.851 -3.076 1.00 96.75 105 GLU A N 1
ATOM 903 C CA . GLU A 1 105 ? -8.489 -2.939 -3.341 1.00 96.75 105 GLU A CA 1
ATOM 904 C C . GLU A 1 105 ? -7.868 -3.922 -4.333 1.00 96.75 105 GLU A C 1
ATOM 906 O O . GLU A 1 105 ? -7.633 -3.578 -5.494 1.00 96.75 105 GLU A O 1
ATOM 911 N N . TYR A 1 106 ? -7.595 -5.130 -3.846 1.00 94.75 106 TYR A N 1
ATOM 912 C CA . TYR A 1 106 ? -7.175 -6.293 -4.623 1.00 94.75 106 TYR A CA 1
ATOM 913 C C . TYR A 1 106 ? -8.387 -7.194 -4.898 1.00 94.75 106 TYR A C 1
ATOM 915 O O . TYR A 1 106 ? -9.474 -6.965 -4.368 1.00 94.75 106 TYR A O 1
ATOM 923 N N . ASP A 1 107 ? -8.195 -8.249 -5.691 1.00 93.19 107 ASP A N 1
ATOM 924 C CA . ASP A 1 107 ? -9.280 -9.152 -6.098 1.00 93.19 107 ASP A CA 1
ATOM 925 C C . ASP A 1 107 ? -10.010 -9.817 -4.917 1.00 93.19 107 ASP A C 1
ATOM 927 O O . ASP A 1 107 ? -11.220 -10.041 -4.982 1.00 93.19 107 ASP A O 1
ATOM 931 N N . ASP A 1 108 ? -9.290 -10.147 -3.840 1.00 93.19 108 ASP A N 1
ATOM 932 C CA . ASP A 1 108 ? -9.799 -10.922 -2.703 1.00 93.19 108 ASP A CA 1
ATOM 933 C C . ASP A 1 108 ? -9.763 -10.176 -1.355 1.00 93.19 108 ASP A C 1
ATOM 935 O O . ASP A 1 108 ? -10.275 -10.693 -0.361 1.00 93.19 108 ASP A O 1
ATOM 939 N N . TYR A 1 109 ? -9.183 -8.973 -1.292 1.00 94.62 109 TYR A N 1
ATOM 940 C CA . TYR A 1 109 ? -9.037 -8.216 -0.043 1.00 94.62 109 TYR A CA 1
ATOM 941 C C . TYR A 1 109 ? -8.752 -6.727 -0.244 1.00 94.62 109 TYR A C 1
ATOM 943 O O . TYR A 1 109 ? -8.399 -6.264 -1.326 1.00 94.62 109 TYR A O 1
ATOM 951 N N . LEU A 1 110 ? -8.843 -5.985 0.857 1.00 95.00 110 LEU A N 1
ATOM 952 C CA . LEU A 1 110 ? -8.390 -4.610 0.982 1.00 95.00 110 LEU A CA 1
ATOM 953 C C . LEU A 1 110 ? -7.152 -4.531 1.884 1.00 95.00 110 LEU A C 1
ATOM 955 O O . LEU A 1 110 ? -7.009 -5.299 2.842 1.00 95.00 110 LEU A O 1
ATOM 959 N N . THR A 1 111 ? -6.301 -3.542 1.636 1.00 93.94 111 THR A N 1
ATOM 960 C CA . THR A 1 111 ? -5.329 -3.050 2.623 1.00 93.94 111 THR A CA 1
ATOM 961 C C . THR A 1 111 ? -5.562 -1.575 2.878 1.00 93.94 111 THR A C 1
ATOM 963 O O . THR A 1 111 ? -5.983 -0.841 1.981 1.00 93.94 111 THR A O 1
ATOM 966 N N . ILE A 1 112 ? -5.294 -1.140 4.107 1.00 92.69 112 ILE A N 1
ATOM 967 C CA . ILE A 1 112 ? -5.254 0.274 4.458 1.00 92.69 112 ILE A CA 1
ATOM 968 C C . ILE A 1 112 ? -3.859 0.627 4.954 1.00 92.69 112 ILE A C 1
ATOM 970 O O . ILE A 1 112 ? -3.318 -0.027 5.842 1.00 92.69 112 ILE A O 1
ATOM 974 N N . GLU A 1 113 ? -3.275 1.652 4.355 1.00 92.06 113 GLU A N 1
ATOM 975 C CA . GLU A 1 113 ? -1.929 2.117 4.653 1.00 92.06 113 GLU A CA 1
ATOM 976 C C . GLU A 1 113 ? -1.986 3.584 5.073 1.00 92.06 113 GLU A C 1
ATOM 978 O O . GLU A 1 113 ? -2.651 4.409 4.439 1.00 92.06 113 GLU A O 1
ATOM 983 N N . TYR A 1 114 ? -1.261 3.902 6.143 1.00 92.25 114 TYR A N 1
ATOM 984 C CA . TYR A 1 114 ? -1.079 5.258 6.641 1.00 92.25 114 TYR A CA 1
ATOM 985 C C . TYR A 1 114 ? 0.395 5.614 6.507 1.00 92.25 114 TYR A C 1
ATOM 987 O O . TYR A 1 114 ? 1.258 4.910 7.025 1.00 92.25 114 TYR A O 1
ATOM 995 N N . SER A 1 115 ? 0.691 6.698 5.800 1.00 91.75 115 SER A N 1
ATOM 996 C CA . SER A 1 115 ? 2.056 7.176 5.591 1.00 91.75 115 SER A CA 1
ATOM 997 C C . SER A 1 115 ? 2.186 8.608 6.086 1.00 91.75 115 SER A C 1
ATOM 999 O O . SER A 1 115 ? 1.417 9.485 5.693 1.00 91.75 115 SER A O 1
ATOM 1001 N N . CYS A 1 116 ? 3.167 8.852 6.950 1.00 91.25 116 CYS A N 1
ATOM 1002 C CA . CYS A 1 116 ? 3.462 10.171 7.495 1.00 91.25 116 CYS A CA 1
ATOM 1003 C C . CYS A 1 116 ? 4.938 10.259 7.903 1.00 91.25 116 CYS A C 1
ATOM 1005 O O . CYS A 1 116 ? 5.614 9.245 8.054 1.00 91.25 116 CYS A O 1
ATOM 1007 N N . ASN A 1 117 ? 5.433 11.479 8.107 1.00 87.81 117 ASN A N 1
ATOM 1008 C CA . ASN A 1 117 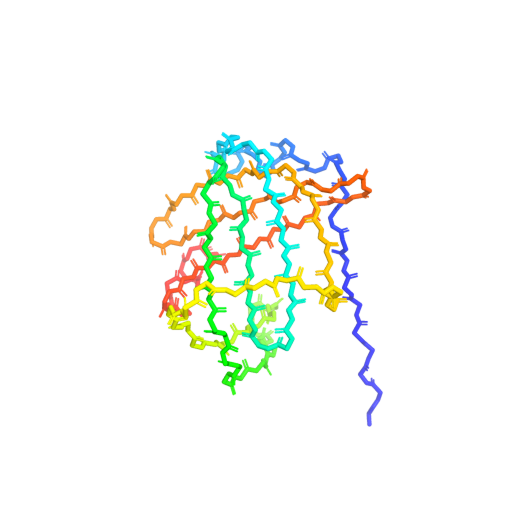? 6.825 11.717 8.508 1.00 87.81 117 ASN A CA 1
ATOM 1009 C C . ASN A 1 117 ? 7.0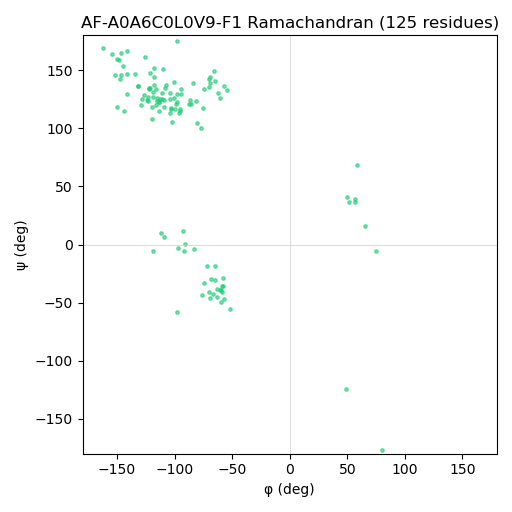20 11.757 10.036 1.00 87.81 117 ASN A C 1
ATOM 1011 O O . ASN A 1 117 ? 8.120 12.037 10.507 1.00 87.81 117 ASN A O 1
ATOM 1015 N N . SER A 1 118 ? 5.952 11.575 10.820 1.00 85.44 118 SER A N 1
ATOM 1016 C CA . SER A 1 118 ? 5.978 11.739 12.274 1.00 85.44 118 SER A CA 1
ATOM 1017 C C . SER A 1 118 ? 4.962 10.821 12.942 1.00 85.44 118 SER A C 1
ATOM 1019 O O . SER A 1 118 ? 3.758 10.979 12.741 1.00 85.44 118 SER A O 1
ATOM 1021 N N . LEU A 1 119 ? 5.450 9.910 13.789 1.00 83.25 119 LEU A N 1
ATOM 1022 C CA . LEU A 1 119 ? 4.591 9.031 14.582 1.00 83.25 119 LEU A CA 1
ATOM 1023 C C . LEU A 1 119 ? 3.664 9.832 15.510 1.00 83.25 119 LEU A C 1
ATOM 1025 O O . LEU A 1 119 ? 2.483 9.525 15.597 1.00 83.25 119 LEU A O 1
ATOM 1029 N N . ASP A 1 120 ? 4.153 10.920 16.111 1.00 84.81 120 ASP A N 1
ATOM 1030 C CA . ASP A 1 120 ? 3.336 11.804 16.954 1.00 84.81 120 ASP A CA 1
ATOM 1031 C C . ASP A 1 120 ? 2.140 12.404 16.201 1.00 84.81 120 ASP A C 1
ATOM 1033 O O . ASP A 1 120 ? 1.076 12.621 16.787 1.00 84.81 120 ASP A O 1
ATOM 1037 N N . ALA A 1 121 ? 2.308 12.713 14.910 1.00 83.38 121 ALA A N 1
ATOM 1038 C CA . ALA A 1 121 ? 1.212 13.194 14.075 1.00 83.38 121 ALA A CA 1
ATOM 1039 C C . ALA A 1 121 ? 0.167 12.090 13.865 1.00 83.38 121 ALA A C 1
ATOM 1041 O O . ALA A 1 121 ? -1.027 12.344 14.012 1.00 83.38 121 ALA A O 1
ATOM 1042 N N . PHE A 1 122 ? 0.615 10.859 13.609 1.00 86.50 122 PHE A N 1
ATOM 1043 C CA . PHE A 1 122 ? -0.264 9.700 13.475 1.00 86.50 122 PHE A CA 1
ATOM 1044 C C . PHE A 1 122 ? -1.028 9.378 14.764 1.00 86.50 122 PHE A C 1
ATOM 1046 O O . PHE A 1 122 ? -2.242 9.185 14.722 1.00 86.50 122 PHE A O 1
ATOM 1053 N N . THR A 1 123 ? -0.358 9.384 15.919 1.00 84.38 123 THR A N 1
ATOM 1054 C CA . THR A 1 123 ? -1.006 9.115 17.211 1.00 84.38 123 THR A CA 1
ATOM 1055 C C . THR A 1 123 ? -2.099 10.143 17.516 1.00 84.38 123 THR A C 1
ATOM 1057 O O . THR A 1 123 ? -3.168 9.764 17.976 1.00 84.38 123 THR A O 1
ATOM 1060 N N . LYS A 1 124 ? -1.888 11.429 17.195 1.00 84.12 124 LYS A N 1
ATOM 1061 C CA . LYS A 1 124 ? -2.916 12.482 17.351 1.00 84.12 124 LYS A CA 1
ATOM 1062 C C . LYS A 1 124 ? -4.095 12.345 16.392 1.00 84.12 124 LYS A C 1
ATOM 1064 O O . LYS A 1 124 ? -5.187 12.802 16.702 1.00 84.12 124 LYS A O 1
ATOM 1069 N N . PHE A 1 125 ? -3.863 11.790 15.211 1.00 84.19 125 PHE A N 1
ATOM 1070 C CA . PHE A 1 125 ? -4.919 11.558 14.232 1.00 84.19 125 PHE A CA 1
ATOM 1071 C C . PHE A 1 125 ? -5.817 10.378 14.623 1.00 84.19 125 PHE A C 1
ATOM 1073 O O . PHE A 1 125 ? -7.012 10.400 14.343 1.00 84.19 125 PHE A O 1
ATOM 1080 N N . ASN A 1 126 ? -5.248 9.365 15.281 1.00 77.25 126 ASN A N 1
ATOM 1081 C CA . ASN A 1 126 ? -5.975 8.169 15.715 1.00 77.25 126 ASN A CA 1
ATOM 1082 C C . ASN A 1 126 ? -6.556 8.240 17.135 1.00 77.25 126 ASN A C 1
ATOM 1084 O O . ASN A 1 126 ? -7.246 7.303 17.539 1.00 77.25 126 ASN A O 1
ATOM 1088 N N . SER A 1 127 ? -6.265 9.302 17.889 1.00 72.31 127 SER A N 1
ATOM 1089 C CA . SER A 1 127 ? -6.812 9.557 19.230 1.00 72.31 127 SER A CA 1
ATOM 1090 C C . SER A 1 127 ? -8.191 10.201 19.184 1.00 72.31 127 SER A C 1
ATOM 1092 O O . SER A 1 127 ? -9.082 9.740 19.932 1.00 72.31 127 SER A O 1
#

pLDDT: mean 87.62, std 12.33, range [29.47, 97.94]

Sequence (127 aa):
MKNNFYDEKISLDQKEKYITLYGLQNKGTIKEYWINNVFLTIREGKRIFEYRIDKEVYYNSQDHILVHEYEISQCNPFNFYDPDTESECQLYENEIDSIRIQLKEYDDYLTIEYSCNSLDAFTKFNS

Radius of gyration: 15.81 Å; Cα contacts (8 Å, |Δi|>4): 215; chains: 1; bounding box: 35×35×41 Å

Solvent-accessible surface area (backbone atoms only — not comp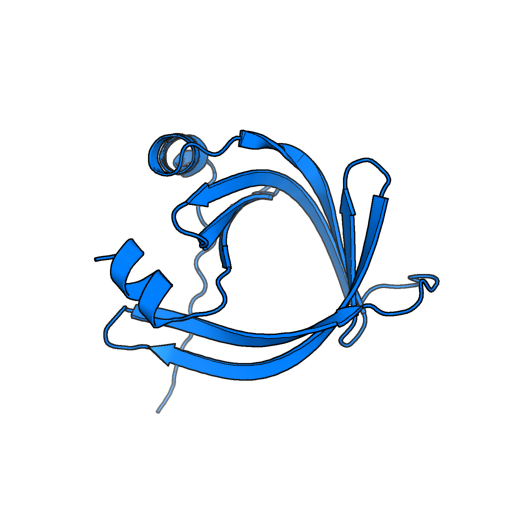arable to full-atom values): 7685 Å² total; per-residue (Å²): 135,88,86,84,86,83,86,80,71,39,59,65,88,51,49,66,60,53,34,62,75,61,64,39,38,82,71,51,63,36,37,43,36,33,47,90,51,35,41,35,41,38,45,92,90,43,78,46,47,33,38,50,45,82,74,49,75,50,72,44,78,88,81,73,41,79,46,76,45,63,48,79,43,82,51,82,88,73,86,86,71,86,55,81,40,79,48,65,32,42,34,25,41,34,72,56,97,76,33,39,40,36,42,38,39,44,98,85,29,29,48,78,47,81,47,63,96,43,69,70,59,52,54,65,72,75,105

Secondary structure (DSSP, 8-state):
--------PBPGGGHHHHHHHHT-EEEEEEEEEEETTEEEEEETTEEEEEEEEEEEEEEETTTTEEEEEEEEEE-------S-SEEEEEEEEEEEETTEEEEEEE-SS-EEEEEE-S-HHHHHHHH-

Organism: NCBI:txid1070528

Foldseek 3Di:
DDDDDDDDFAFPVCVVVVCVVQVWDWQFKKKWFAAPQWIWIAGPNDIFIKRKAWDDWDADPVLRDIDTDIDIDGDDDDDDDPTPDMAMWTWIWDADQQWIWIWTHGPGGIDIDTDHPDVVSVVVVVD

Nearest PDB structures (foldseek):
  7xnq-assembly1_C  TM=2.359E-01  e=8.273E+00  Severe acute respiratory syndrome coronavirus 2